Protein AF-A0AAN6G2R3-F1 (afdb_monomer_lite)

Organism: NCBI:txid155126

Sequence (54 aa):
EVKLRPLEPAPPLGLARDFVLKVRRRKGLSDHISVSGYLDSEMVVALASSFDLS

pLDDT: mean 88.37, std 11.28, range [40.25, 97.94]

Secondary structure (DSSP, 8-state):
-----TTSPPPGGGHHHHHHHHHHHHTT--S---GGGTS-HHHHHHHHHHT---

Radius of gyration: 14.76 Å; chains: 1; bounding bo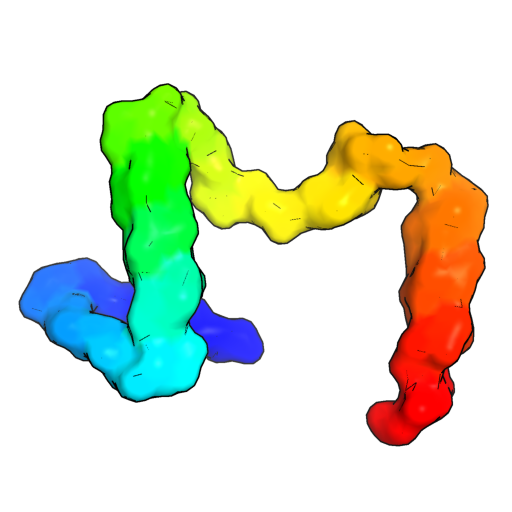x: 21×35×36 Å

Foldseek 3Di:
DQDDDPPDDGDPVCVVLVVVQVVQVVVVHDSDDDCVVVDDPVVVVVVVVVPPPD

Structure (mmCIF, N/CA/C/O backbone):
data_AF-A0AAN6G2R3-F1
#
_entry.id   AF-A0AAN6G2R3-F1
#
loop_
_atom_site.group_PDB
_atom_site.id
_atom_site.type_symbol
_atom_site.label_atom_id
_atom_site.label_alt_id
_atom_site.label_comp_id
_atom_site.label_asym_id
_atom_site.label_entity_id
_atom_site.label_seq_id
_atom_site.pdbx_PDB_ins_code
_atom_site.Cartn_x
_atom_site.Cartn_y
_atom_site.Cartn_z
_atom_site.occupancy
_atom_site.B_iso_or_equiv
_atom_site.auth_seq_id
_atom_site.auth_comp_id
_atom_site.auth_asym_id
_atom_site.auth_atom_id
_atom_site.pdbx_PDB_model_num
ATOM 1 N N . GLU A 1 1 ? -9.850 -9.791 -2.965 1.00 69.50 1 GLU A N 1
ATOM 2 C CA . GLU A 1 1 ? -9.681 -8.371 -2.578 1.00 69.50 1 GLU A CA 1
ATOM 3 C C . GLU A 1 1 ? -10.027 -8.185 -1.098 1.00 69.50 1 GLU A C 1
ATOM 5 O O . GLU A 1 1 ? -11.046 -8.709 -0.664 1.00 69.50 1 GLU A O 1
ATOM 10 N N . VAL A 1 2 ? -9.198 -7.488 -0.313 1.00 82.88 2 VAL A N 1
ATOM 11 C CA . VAL A 1 2 ? -9.484 -7.220 1.111 1.00 82.88 2 VAL A CA 1
ATOM 12 C C . VAL A 1 2 ? -10.374 -5.980 1.226 1.00 82.88 2 VAL A C 1
ATOM 14 O O . VAL A 1 2 ? -9.927 -4.873 0.926 1.00 82.88 2 VAL A O 1
ATOM 17 N N . LYS A 1 3 ? -11.613 -6.158 1.696 1.00 86.38 3 LYS A N 1
ATOM 18 C CA . LYS A 1 3 ? -12.548 -5.058 1.981 1.00 86.38 3 LYS A CA 1
ATOM 19 C C . LYS A 1 3 ? -12.380 -4.590 3.428 1.00 86.38 3 LYS A C 1
ATOM 21 O O . LYS A 1 3 ? -12.583 -5.371 4.352 1.00 86.38 3 LYS A O 1
ATOM 26 N N . LEU A 1 4 ? -12.013 -3.325 3.610 1.00 90.38 4 LEU A N 1
ATOM 27 C CA . LEU A 1 4 ? -11.889 -2.687 4.924 1.00 90.38 4 LEU A CA 1
ATOM 28 C C . LEU A 1 4 ? -13.154 -1.889 5.233 1.00 90.38 4 LEU A C 1
ATOM 30 O O . LEU A 1 4 ? -13.719 -1.260 4.336 1.00 90.38 4 LEU A O 1
ATOM 34 N N . ARG A 1 5 ? -13.585 -1.899 6.495 1.00 90.94 5 ARG A N 1
ATOM 35 C CA . ARG A 1 5 ? -14.754 -1.150 6.965 1.00 90.94 5 ARG A CA 1
ATOM 36 C C . ARG A 1 5 ? -14.300 0.051 7.795 1.00 90.94 5 ARG A C 1
ATOM 38 O O . ARG A 1 5 ? -13.418 -0.105 8.639 1.00 90.94 5 ARG A O 1
ATOM 45 N N . PRO A 1 6 ? -14.853 1.253 7.563 1.00 91.56 6 PRO A N 1
ATOM 46 C CA . PRO A 1 6 ? -14.578 2.398 8.420 1.00 91.56 6 PRO A CA 1
ATOM 47 C C . PRO A 1 6 ? -14.955 2.098 9.871 1.00 91.56 6 PRO A C 1
ATOM 49 O O . PRO A 1 6 ? -15.976 1.467 10.119 1.00 91.56 6 PRO A O 1
ATOM 52 N N . LEU A 1 7 ? -14.148 2.597 10.811 1.00 92.38 7 LEU A N 1
ATOM 53 C CA . LEU A 1 7 ? -14.388 2.513 12.260 1.00 92.38 7 LEU A CA 1
ATOM 54 C C . LEU A 1 7 ? -14.376 1.094 12.863 1.00 92.38 7 LEU A C 1
ATOM 56 O O . LEU A 1 7 ? -14.575 0.955 14.065 1.00 92.38 7 LEU A O 1
ATOM 60 N N . GLU A 1 8 ? -14.056 0.066 12.076 1.00 93.38 8 GLU A N 1
ATOM 61 C CA . GLU A 1 8 ? -13.782 -1.290 12.559 1.00 93.38 8 GLU A CA 1
ATOM 62 C C . GLU A 1 8 ? -12.288 -1.624 12.378 1.00 93.38 8 GLU A C 1
ATOM 64 O O . GLU A 1 8 ? -11.667 -1.190 11.399 1.00 93.38 8 GLU A O 1
ATOM 69 N N . PRO A 1 9 ? -11.670 -2.386 13.298 1.00 92.25 9 PRO A N 1
ATOM 70 C CA . PRO A 1 9 ? -10.306 -2.867 13.107 1.00 92.25 9 PRO A CA 1
ATOM 71 C C . PRO A 1 9 ? -10.234 -3.862 11.937 1.00 92.25 9 PRO A C 1
ATOM 73 O O . PRO A 1 9 ? -11.129 -4.682 11.736 1.00 92.25 9 PRO A O 1
ATOM 76 N N . ALA A 1 10 ? -9.149 -3.808 11.162 1.00 94.00 10 ALA A N 1
ATOM 77 C CA . ALA A 1 10 ? -8.957 -4.695 10.019 1.00 94.00 10 ALA A CA 1
ATOM 78 C C . ALA A 1 10 ? -8.703 -6.155 10.454 1.00 94.00 10 ALA A C 1
ATOM 80 O O . ALA A 1 10 ? -8.029 -6.386 11.462 1.00 94.00 10 ALA A O 1
ATOM 81 N N . PRO A 1 11 ? -9.173 -7.155 9.679 1.00 92.88 11 PRO A N 1
ATOM 82 C CA . PRO A 1 11 ? -8.839 -8.557 9.922 1.00 92.88 11 PRO A CA 1
ATOM 83 C C . PRO A 1 11 ? -7.330 -8.806 9.720 1.00 92.88 11 PRO A C 1
ATOM 85 O O . PRO A 1 11 ? -6.689 -8.033 9.003 1.00 92.88 11 PRO A O 1
ATOM 88 N N . PRO A 1 12 ? -6.751 -9.904 10.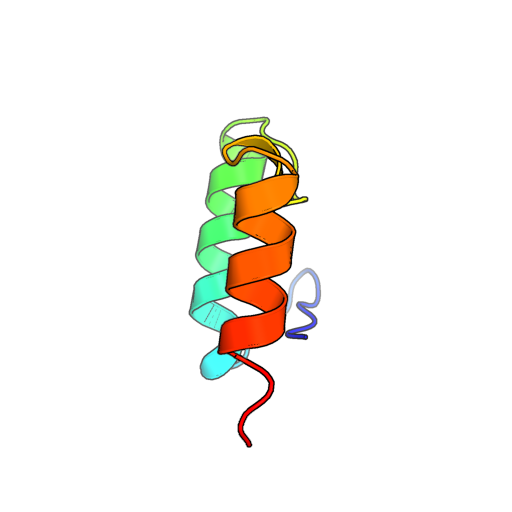249 1.00 91.38 12 PRO A N 1
ATOM 89 C CA . PRO A 1 12 ? -5.301 -10.136 10.225 1.00 91.38 12 PRO A CA 1
ATOM 90 C C . PRO A 1 12 ? -4.656 -10.020 8.835 1.00 91.38 12 PRO A C 1
ATOM 92 O O . PRO A 1 12 ? -3.688 -9.285 8.660 1.00 91.38 12 PRO A O 1
ATOM 95 N N . LEU A 1 13 ? -5.240 -10.658 7.813 1.00 92.12 13 LEU A N 1
ATOM 96 C CA . LEU A 1 13 ? -4.750 -10.579 6.426 1.00 92.12 13 LEU A CA 1
ATOM 97 C C . LEU A 1 13 ? -5.002 -9.211 5.765 1.00 92.12 13 LEU A C 1
ATOM 99 O O . LEU A 1 13 ? -4.413 -8.895 4.734 1.00 92.12 13 LEU A O 1
ATOM 103 N N . GLY A 1 14 ? -5.884 -8.393 6.341 1.00 93.88 14 GLY A N 1
ATOM 104 C CA . GLY A 1 14 ? -6.217 -7.066 5.838 1.00 93.88 14 GLY A CA 1
ATOM 105 C C . GLY A 1 14 ? -5.375 -5.929 6.408 1.00 93.88 14 GLY A C 1
ATOM 106 O O . GLY A 1 14 ? -5.381 -4.842 5.828 1.00 93.88 14 GLY A O 1
ATOM 107 N N . LEU A 1 15 ? -4.623 -6.172 7.487 1.00 93.38 15 LEU A N 1
ATOM 108 C CA . LEU A 1 15 ? -3.801 -5.159 8.159 1.00 93.38 15 LEU A CA 1
ATOM 109 C C . LEU A 1 15 ? -2.790 -4.498 7.217 1.00 93.38 15 LEU A C 1
ATOM 111 O O . LEU A 1 15 ? -2.643 -3.278 7.232 1.00 93.38 15 LEU A O 1
ATOM 115 N N . ALA A 1 16 ? -2.145 -5.280 6.346 1.00 93.75 16 ALA A N 1
ATOM 116 C CA . ALA A 1 16 ? -1.188 -4.748 5.377 1.00 93.75 16 ALA A CA 1
ATOM 117 C C . ALA A 1 16 ? -1.829 -3.689 4.460 1.00 93.75 16 ALA A C 1
ATOM 119 O O . ALA A 1 16 ? -1.272 -2.608 4.267 1.00 93.75 16 ALA A O 1
ATOM 120 N N . ARG A 1 17 ? -3.040 -3.956 3.950 1.0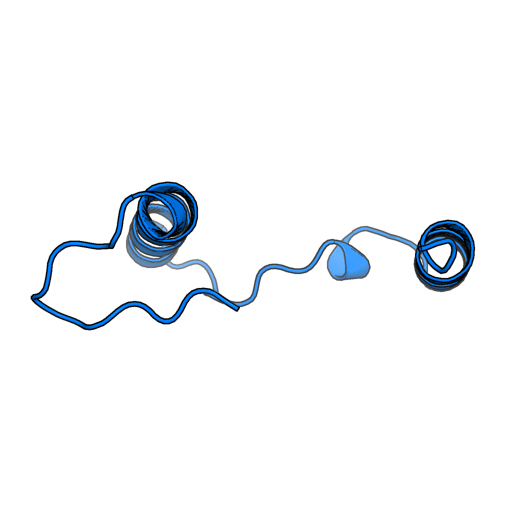0 93.38 17 ARG A N 1
ATOM 121 C CA . ARG A 1 17 ? -3.783 -3.001 3.111 1.00 93.38 17 ARG A CA 1
ATOM 122 C C . ARG A 1 17 ? -4.234 -1.784 3.914 1.00 93.38 17 ARG A C 1
ATOM 124 O O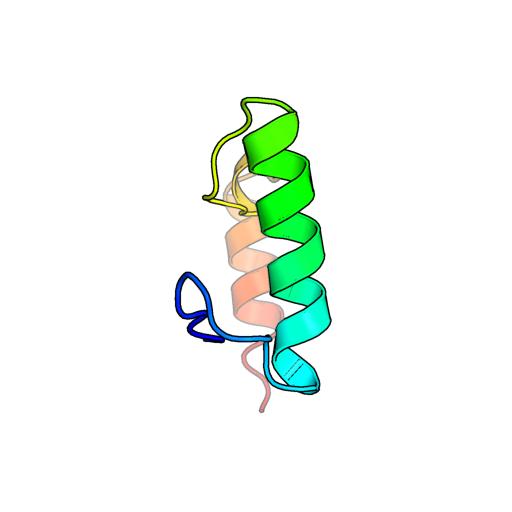 . ARG A 1 17 ? -4.157 -0.666 3.412 1.00 93.38 17 ARG A O 1
ATOM 131 N N . ASP A 1 18 ? -4.678 -1.995 5.150 1.00 94.88 18 ASP A N 1
ATOM 132 C CA . ASP A 1 18 ? -5.154 -0.928 6.032 1.00 94.88 18 ASP A CA 1
ATOM 133 C C . ASP A 1 18 ? -4.049 0.087 6.357 1.00 94.88 18 ASP A C 1
ATOM 135 O O . ASP A 1 18 ? -4.249 1.294 6.206 1.00 94.88 18 ASP A O 1
ATOM 139 N N . PHE A 1 19 ? -2.843 -0.382 6.691 1.00 94.31 19 PHE A N 1
ATOM 140 C CA . PHE A 1 19 ? -1.696 0.498 6.924 1.00 94.31 19 PHE A CA 1
ATOM 141 C C . PHE A 1 19 ? -1.305 1.293 5.678 1.00 94.31 19 PHE A C 1
ATOM 143 O O . PHE A 1 19 ? -1.117 2.509 5.762 1.00 94.31 19 PHE A O 1
ATOM 150 N N . VAL A 1 20 ? -1.233 0.640 4.515 1.00 94.88 20 VAL A N 1
ATOM 151 C CA . VAL A 1 20 ? -0.874 1.304 3.253 1.00 94.88 20 VAL A CA 1
ATOM 152 C C . VAL A 1 20 ? -1.887 2.393 2.896 1.00 94.88 20 VAL A C 1
ATOM 154 O O . VAL A 1 20 ? -1.492 3.532 2.636 1.00 94.88 20 VAL A O 1
ATOM 157 N N . LEU A 1 21 ? -3.187 2.085 2.929 1.00 94.25 21 LEU A N 1
ATOM 158 C CA . LEU A 1 21 ? -4.232 3.054 2.584 1.00 94.25 21 LEU A CA 1
ATOM 159 C C . LEU A 1 21 ? -4.270 4.225 3.570 1.00 94.25 21 LEU A C 1
ATOM 161 O O . LEU A 1 21 ? -4.311 5.381 3.147 1.00 94.25 21 LEU A O 1
ATOM 165 N N . LYS A 1 22 ? -4.171 3.965 4.881 1.00 95.12 22 LYS A N 1
ATOM 166 C CA . LYS A 1 22 ? -4.116 5.029 5.898 1.00 95.12 22 LYS A CA 1
ATOM 167 C C . LYS A 1 22 ? -2.932 5.971 5.681 1.00 95.12 22 LYS A C 1
ATOM 169 O O . LYS A 1 22 ? -3.099 7.190 5.741 1.00 95.12 22 LYS A O 1
ATOM 174 N N . VAL A 1 23 ? -1.745 5.433 5.393 1.00 97.00 23 VAL A N 1
ATOM 175 C CA . VAL A 1 23 ? -0.552 6.251 5.133 1.00 97.00 23 VAL A CA 1
ATOM 176 C C . VAL A 1 23 ? -0.720 7.088 3.864 1.00 97.00 23 VAL A C 1
ATOM 178 O O . VAL A 1 23 ? -0.390 8.273 3.891 1.00 97.00 23 VAL A O 1
ATOM 181 N N . ARG A 1 24 ? -1.264 6.521 2.780 1.00 96.75 24 ARG A N 1
ATOM 182 C CA . ARG A 1 24 ? -1.468 7.238 1.510 1.00 96.75 24 ARG A CA 1
ATOM 183 C C . ARG A 1 24 ? -2.490 8.363 1.628 1.00 96.75 24 ARG A C 1
ATOM 185 O O . ARG A 1 24 ? -2.174 9.484 1.238 1.00 96.75 24 ARG A O 1
ATOM 192 N N . ARG A 1 25 ? -3.637 8.110 2.266 1.00 95.81 25 ARG A N 1
ATOM 193 C CA . ARG A 1 25 ? -4.656 9.139 2.544 1.00 95.81 25 ARG A CA 1
ATOM 194 C C . ARG A 1 25 ? -4.090 10.282 3.375 1.00 95.81 25 ARG A C 1
ATOM 196 O O . ARG A 1 25 ? -4.273 11.443 3.033 1.00 95.81 25 ARG A O 1
ATOM 203 N N . ARG A 1 26 ? -3.311 9.961 4.415 1.00 97.75 26 ARG A N 1
ATOM 204 C CA . ARG A 1 26 ? -2.609 10.967 5.230 1.00 97.75 26 ARG A CA 1
ATOM 205 C C . ARG A 1 26 ? -1.616 11.798 4.411 1.00 97.75 26 ARG A C 1
ATOM 207 O O . ARG A 1 26 ? -1.363 12.948 4.748 1.00 97.75 26 ARG A O 1
ATOM 214 N N . LYS A 1 27 ? -1.024 11.216 3.367 1.00 97.94 27 LYS A N 1
ATOM 215 C CA . LYS A 1 27 ? -0.100 11.896 2.449 1.00 97.94 27 LYS A CA 1
ATOM 216 C C . LYS A 1 27 ? -0.800 12.576 1.266 1.00 97.94 27 LYS A C 1
ATOM 218 O O . LYS A 1 27 ? -0.105 13.144 0.435 1.00 97.94 27 LYS A O 1
ATOM 223 N N . GLY A 1 28 ? -2.133 12.533 1.183 1.00 96.94 28 GLY A N 1
ATOM 224 C CA . GLY A 1 28 ? -2.889 13.113 0.069 1.00 96.94 28 GLY A CA 1
ATOM 225 C C . GLY A 1 28 ? -2.714 12.369 -1.259 1.00 96.94 28 GLY A C 1
ATOM 226 O O . GLY A 1 28 ? -2.918 12.948 -2.320 1.00 96.94 28 GLY A O 1
ATOM 227 N N . LEU A 1 29 ? -2.301 11.100 -1.219 1.00 95.19 29 LEU A N 1
ATOM 228 C CA . LEU A 1 29 ? -2.131 10.258 -2.403 1.00 95.19 29 LEU A CA 1
ATOM 229 C C . LEU A 1 29 ? -3.417 9.481 -2.713 1.00 95.19 29 LEU A C 1
ATOM 231 O O . LEU A 1 29 ? -4.219 9.210 -1.822 1.00 95.19 29 LEU A O 1
ATOM 235 N N . SER A 1 30 ? -3.568 9.059 -3.971 1.00 93.00 30 SER A N 1
ATOM 236 C CA . SER A 1 30 ? -4.677 8.198 -4.404 1.00 93.00 30 SER A CA 1
ATOM 237 C C . SER A 1 30 ? -4.646 6.821 -3.730 1.00 93.00 30 SER A C 1
ATOM 239 O O . SER A 1 30 ? -3.571 6.234 -3.542 1.00 93.00 30 SER A O 1
ATOM 241 N N . ASP A 1 31 ? -5.835 6.292 -3.433 1.00 91.25 31 ASP A N 1
ATOM 242 C CA . ASP A 1 31 ? -6.066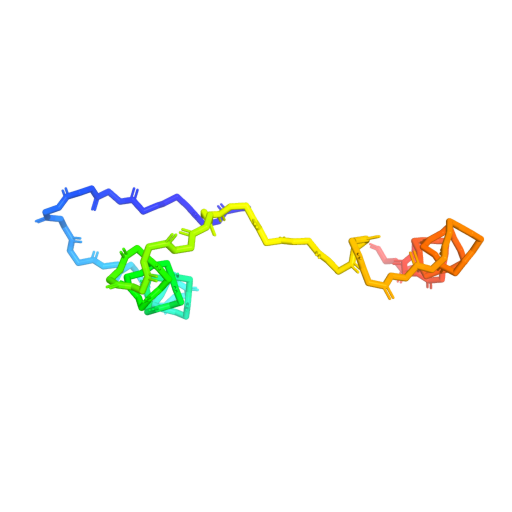 4.933 -2.926 1.00 91.25 31 ASP A CA 1
ATOM 243 C C . ASP A 1 31 ? -5.851 3.854 -4.002 1.00 91.25 31 ASP A C 1
ATOM 245 O O . ASP A 1 31 ? -5.627 2.689 -3.669 1.00 91.25 31 ASP A O 1
ATOM 249 N N . HIS A 1 32 ? -5.902 4.226 -5.286 1.00 89.69 32 HIS A N 1
ATOM 250 C CA . HIS A 1 32 ? -5.629 3.308 -6.386 1.00 89.69 32 HIS A CA 1
ATOM 251 C C . HIS A 1 32 ? -4.119 3.060 -6.494 1.00 89.69 32 HIS A C 1
ATOM 253 O O . HIS A 1 32 ? -3.338 3.986 -6.728 1.00 89.69 32 HIS A O 1
ATOM 259 N N . ILE A 1 33 ? -3.710 1.805 -6.306 1.00 88.38 33 ILE A N 1
ATOM 260 C CA . ILE A 1 33 ? -2.312 1.368 -6.334 1.00 88.38 33 ILE A CA 1
ATOM 261 C C . ILE A 1 33 ? -2.191 0.323 -7.437 1.00 88.38 33 ILE A C 1
ATOM 263 O O . ILE A 1 33 ? -2.727 -0.776 -7.309 1.00 88.38 33 ILE A O 1
ATOM 267 N N . SER A 1 34 ? -1.484 0.663 -8.510 1.00 88.31 34 SER A N 1
ATOM 268 C CA . SER A 1 34 ? -1.189 -0.267 -9.595 1.00 88.31 34 SER A CA 1
ATOM 269 C C . SER A 1 34 ? 0.264 -0.129 -10.031 1.00 88.31 34 SER A C 1
ATOM 271 O O . SER A 1 34 ? 0.801 0.973 -10.127 1.00 88.31 34 SER A O 1
ATOM 273 N N . VAL A 1 35 ? 0.905 -1.267 -10.299 1.00 87.25 35 VAL A N 1
ATOM 274 C CA . VAL A 1 35 ? 2.277 -1.305 -10.833 1.00 87.25 35 VAL A CA 1
ATOM 275 C C . VAL A 1 35 ? 2.294 -0.889 -12.310 1.00 87.25 35 VAL A C 1
ATOM 277 O O . VAL A 1 35 ? 3.288 -0.368 -12.796 1.00 87.25 35 VAL A O 1
ATOM 280 N N . SER A 1 36 ? 1.158 -1.019 -13.000 1.00 89.12 36 SER A N 1
ATOM 281 C CA . SER A 1 36 ? 0.985 -0.641 -14.407 1.00 89.12 36 SER A CA 1
ATOM 282 C C . SER A 1 36 ? 1.296 0.823 -14.718 1.00 89.12 36 SER A C 1
ATOM 284 O O . SER A 1 36 ? 1.656 1.125 -15.844 1.00 89.12 36 SER A O 1
ATOM 286 N N . GLY A 1 37 ? 1.191 1.735 -13.745 1.00 88.44 37 GLY A N 1
ATOM 287 C CA . GLY A 1 37 ? 1.559 3.141 -13.948 1.00 88.44 37 GLY A CA 1
ATOM 288 C C . GLY A 1 37 ? 3.070 3.386 -14.045 1.00 88.44 37 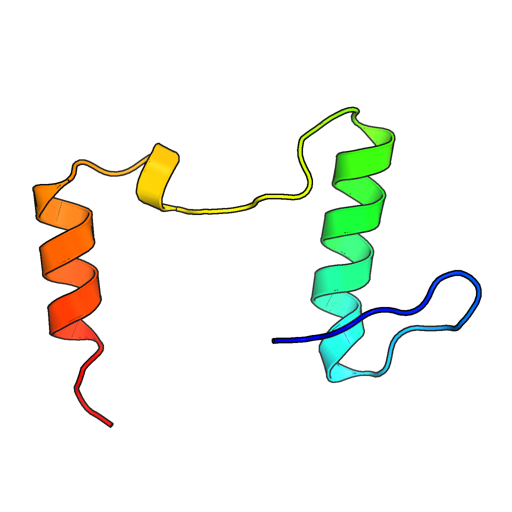GLY A C 1
ATOM 289 O O . GLY A 1 37 ? 3.480 4.501 -14.349 1.00 88.44 37 GLY A O 1
ATOM 290 N N . TYR A 1 38 ? 3.883 2.367 -13.760 1.00 91.38 38 TYR A N 1
ATOM 291 C CA . TYR A 1 38 ? 5.345 2.438 -13.725 1.00 91.38 38 TYR A CA 1
ATOM 292 C C . TYR A 1 38 ? 6.017 1.510 -14.741 1.00 91.38 38 TYR A C 1
ATOM 294 O O . TYR A 1 38 ? 7.238 1.531 -14.860 1.00 91.38 38 TYR A O 1
ATOM 302 N N . LEU A 1 39 ? 5.238 0.670 -15.421 1.00 92.81 39 LEU A N 1
ATOM 303 C CA . LEU A 1 39 ? 5.729 -0.326 -16.364 1.00 92.81 39 LEU A CA 1
ATOM 304 C C . LEU A 1 39 ? 5.227 -0.005 -17.763 1.00 92.81 39 LEU A C 1
ATOM 306 O O . LEU A 1 39 ? 4.093 0.444 -17.936 1.00 92.81 39 LEU A O 1
ATOM 310 N N . ASP A 1 40 ? 6.048 -0.321 -18.758 1.00 93.31 40 ASP A N 1
ATOM 311 C CA . ASP A 1 40 ? 5.623 -0.264 -20.148 1.00 93.31 40 ASP A CA 1
ATOM 312 C C . ASP A 1 40 ? 4.521 -1.291 -20.419 1.00 93.31 40 ASP A C 1
ATOM 314 O O . ASP A 1 40 ? 4.473 -2.371 -19.821 1.00 93.31 40 ASP A O 1
ATOM 318 N N . SER A 1 41 ? 3.632 -0.957 -21.353 1.00 88.88 41 SER A N 1
ATOM 319 C CA . SER A 1 41 ? 2.464 -1.785 -21.675 1.00 88.88 41 SER A CA 1
ATOM 320 C C . SER A 1 41 ? 2.831 -3.233 -22.033 1.00 88.88 41 SER A C 1
ATOM 322 O O . SER A 1 41 ? 2.189 -4.164 -21.547 1.00 88.88 41 SER A O 1
ATOM 324 N N . GLU A 1 42 ? 3.907 -3.437 -22.796 1.00 90.12 42 GLU A N 1
ATOM 325 C CA . GLU A 1 42 ? 4.403 -4.766 -23.170 1.00 90.12 42 GLU A CA 1
ATOM 326 C C . GLU A 1 42 ? 4.901 -5.565 -21.956 1.00 90.12 42 GLU A C 1
ATOM 328 O O . GLU A 1 42 ? 4.618 -6.758 -21.841 1.00 90.12 42 GLU A O 1
ATOM 333 N N . MET A 1 43 ? 5.569 -4.906 -21.001 1.00 90.00 43 MET A N 1
ATOM 334 C CA . MET A 1 43 ? 6.019 -5.545 -19.761 1.00 90.00 43 MET A CA 1
ATOM 335 C C . MET A 1 43 ? 4.843 -5.959 -18.876 1.00 90.00 43 MET A C 1
ATOM 337 O O . MET A 1 43 ? 4.877 -7.034 -18.282 1.00 90.00 43 MET A O 1
ATOM 341 N N . VAL A 1 44 ? 3.788 -5.140 -18.801 1.00 90.06 44 VAL A N 1
ATOM 342 C CA . VAL A 1 44 ? 2.570 -5.477 -18.045 1.00 90.06 44 VAL A CA 1
ATOM 343 C C . VAL A 1 44 ? 1.909 -6.734 -18.612 1.00 90.06 44 VAL A C 1
ATOM 345 O O . VAL A 1 44 ? 1.526 -7.615 -17.843 1.00 90.06 44 VAL A O 1
ATOM 348 N N . VAL A 1 45 ? 1.809 -6.842 -19.942 1.00 90.00 45 VAL A N 1
ATOM 349 C CA . VAL A 1 45 ? 1.242 -8.019 -20.619 1.00 90.00 45 VAL A CA 1
ATOM 350 C C . VAL A 1 45 ? 2.108 -9.257 -20.392 1.00 90.00 45 VAL A C 1
ATOM 352 O O . VAL A 1 45 ? 1.575 -10.308 -20.047 1.00 90.00 45 VAL A O 1
ATOM 355 N N . ALA A 1 46 ? 3.431 -9.131 -20.527 1.00 89.94 46 ALA A N 1
ATOM 356 C CA . ALA A 1 46 ? 4.363 -10.233 -20.292 1.00 89.94 46 ALA A CA 1
ATOM 357 C C . ALA A 1 46 ? 4.330 -10.738 -18.838 1.00 89.94 46 ALA A C 1
ATOM 359 O O . ALA A 1 46 ? 4.374 -11.941 -18.591 1.00 89.94 46 ALA A O 1
ATOM 360 N N . LEU A 1 47 ? 4.211 -9.833 -17.861 1.00 87.69 47 LEU A N 1
ATOM 361 C CA . LEU A 1 47 ? 4.036 -10.203 -16.456 1.00 87.69 47 LEU A CA 1
ATOM 362 C C . LEU A 1 47 ? 2.696 -10.912 -16.243 1.00 87.69 47 LEU A C 1
ATOM 364 O O . LEU A 1 47 ? 2.674 -11.988 -15.653 1.00 87.69 47 LEU A O 1
ATOM 368 N N . ALA A 1 48 ? 1.597 -10.357 -16.758 1.00 86.88 48 ALA A N 1
ATOM 369 C CA . ALA A 1 48 ? 0.272 -10.957 -16.617 1.00 86.88 48 ALA A CA 1
ATOM 370 C C . ALA A 1 48 ? 0.209 -12.376 -17.205 1.00 86.88 48 ALA A C 1
ATOM 372 O O . ALA A 1 48 ? -0.333 -13.268 -16.560 1.00 86.88 48 ALA A O 1
ATOM 373 N N . SER A 1 49 ? 0.816 -12.602 -18.374 1.00 87.19 49 SER A N 1
ATOM 374 C CA . SER A 1 49 ? 0.873 -13.932 -18.990 1.00 87.19 49 SER A CA 1
ATOM 375 C C . SER A 1 49 ? 1.797 -14.900 -18.246 1.00 87.19 49 SER A C 1
ATOM 377 O O . SER A 1 49 ? 1.513 -16.093 -18.197 1.00 87.19 49 SER A O 1
ATOM 379 N N . SER A 1 50 ? 2.881 -14.413 -17.630 1.00 80.69 50 SER A N 1
ATOM 380 C CA . SER A 1 50 ? 3.815 -15.262 -16.875 1.00 80.69 50 SER A CA 1
ATOM 381 C C . SER A 1 50 ? 3.226 -15.840 -15.582 1.00 80.69 50 SER A C 1
ATOM 383 O O . SER A 1 50 ? 3.637 -16.916 -15.153 1.00 80.69 50 SER A O 1
ATOM 385 N N . PHE A 1 51 ? 2.265 -15.143 -14.967 1.00 66.94 51 PHE A N 1
ATOM 386 C CA . PHE A 1 51 ? 1.623 -15.565 -13.719 1.00 66.94 51 PHE A CA 1
ATOM 387 C C . PHE A 1 51 ? 0.361 -16.418 -13.931 1.00 66.94 51 PHE A C 1
ATOM 389 O O . PHE A 1 51 ? -0.210 -16.875 -12.944 1.00 66.94 51 PHE A O 1
ATOM 396 N N . ASP A 1 52 ? -0.041 -16.696 -15.177 1.00 57.09 52 ASP A N 1
ATOM 397 C CA . ASP A 1 52 ? -1.225 -17.509 -15.520 1.00 57.09 52 ASP A CA 1
ATOM 398 C C . ASP A 1 52 ? -0.969 -19.037 -15.423 1.00 57.09 52 ASP A C 1
ATOM 400 O O . ASP A 1 52 ? -1.559 -19.852 -16.129 1.00 57.09 52 ASP A O 1
ATOM 404 N N . LEU A 1 53 ? -0.055 -19.442 -14.535 1.00 48.31 53 LEU A N 1
ATOM 405 C CA . LEU A 1 53 ? 0.229 -20.832 -14.167 1.00 48.31 53 LEU A CA 1
ATOM 406 C C . LEU A 1 53 ? -0.092 -21.040 -12.681 1.00 48.31 53 LEU A C 1
ATOM 408 O O . LEU A 1 53 ? 0.830 -21.061 -11.864 1.00 48.31 53 LEU A O 1
ATOM 412 N N . SER A 1 54 ? -1.383 -21.163 -12.340 1.00 40.25 54 SER A N 1
ATOM 413 C CA . SER A 1 54 ? -1.978 -21.942 -11.219 1.00 40.25 54 SER A CA 1
ATOM 414 C C . SER A 1 54 ? -3.475 -21.661 -11.085 1.00 40.25 54 SER A C 1
ATOM 416 O O . SER A 1 54 ? -3.822 -20.522 -10.700 1.00 40.25 54 SER A O 1
#